Protein AF-A0A4Q1ZSC5-F1 (afdb_monomer_lite)

Radius of gyration: 25.44 Å; chains: 1; bounding box: 45×56×67 Å

Structure (mmCIF, N/CA/C/O backbone):
data_AF-A0A4Q1ZSC5-F1
#
_entry.id   AF-A0A4Q1ZSC5-F1
#
loop_
_atom_site.group_PDB
_atom_site.id
_atom_site.type_symbol
_atom_site.label_atom_id
_atom_site.label_alt_id
_atom_site.label_comp_id
_atom_site.label_asym_id
_atom_site.label_entity_id
_atom_site.label_seq_id
_atom_site.pdbx_PDB_ins_code
_atom_site.Cartn_x
_atom_site.Cartn_y
_atom_site.Cartn_z
_atom_site.occupancy
_atom_site.B_iso_or_equiv
_atom_site.auth_seq_id
_atom_site.auth_comp_id
_atom_site.auth_asym_id
_atom_site.auth_atom_id
_atom_site.pdbx_PDB_model_num
ATOM 1 N N . MET A 1 1 ? 7.595 -3.390 -40.491 1.00 61.50 1 MET A N 1
ATOM 2 C CA . MET A 1 1 ? 7.724 -4.094 -39.197 1.00 61.50 1 MET A CA 1
ATOM 3 C C . MET A 1 1 ? 8.626 -5.319 -39.321 1.00 61.50 1 MET A C 1
ATOM 5 O O . MET A 1 1 ? 9.684 -5.304 -38.722 1.00 61.50 1 MET A O 1
ATOM 9 N N . ILE A 1 2 ? 8.316 -6.330 -40.144 1.00 70.81 2 ILE A N 1
ATOM 10 C CA . ILE A 1 2 ? 9.211 -7.502 -40.316 1.00 70.81 2 ILE A CA 1
ATOM 11 C C . ILE A 1 2 ? 10.466 -7.171 -41.147 1.00 70.81 2 ILE A C 1
ATOM 13 O O . ILE A 1 2 ? 11.573 -7.533 -40.760 1.00 70.81 2 ILE A O 1
ATOM 17 N N . LEU A 1 3 ? 10.321 -6.385 -42.222 1.00 67.56 3 LEU A N 1
ATOM 18 C CA . LEU A 1 3 ? 11.444 -5.976 -43.082 1.00 67.56 3 LEU A CA 1
ATOM 19 C C . LEU A 1 3 ? 12.541 -5.207 -42.321 1.00 67.56 3 LEU A C 1
ATOM 21 O O . LEU A 1 3 ? 13.725 -5.388 -42.576 1.00 67.56 3 LEU A O 1
ATOM 25 N N . THR A 1 4 ? 12.141 -4.376 -41.354 1.00 62.53 4 THR A N 1
ATOM 26 C CA . THR A 1 4 ? 13.055 -3.581 -40.524 1.00 62.53 4 THR A CA 1
ATOM 27 C C . THR A 1 4 ? 13.886 -4.450 -39.582 1.00 62.53 4 THR A C 1
ATOM 29 O O . THR A 1 4 ? 15.053 -4.144 -39.379 1.00 62.53 4 THR A O 1
ATOM 32 N N . TYR A 1 5 ? 13.339 -5.557 -39.062 1.00 66.12 5 TYR A N 1
ATOM 33 C CA . TYR A 1 5 ? 14.093 -6.501 -38.222 1.00 66.12 5 TYR A CA 1
ATOM 34 C C . TYR A 1 5 ? 15.116 -7.305 -39.030 1.00 66.12 5 TYR A C 1
ATOM 36 O O . TYR A 1 5 ? 16.245 -7.487 -38.579 1.00 66.12 5 TYR A O 1
ATOM 44 N N . VAL A 1 6 ? 14.747 -7.734 -40.242 1.00 70.94 6 VAL A N 1
ATOM 45 C CA . VAL A 1 6 ? 15.650 -8.462 -41.151 1.00 70.94 6 VAL A CA 1
ATOM 46 C C . VAL A 1 6 ? 16.815 -7.568 -41.594 1.00 70.94 6 VAL A C 1
ATOM 48 O O . VAL A 1 6 ? 17.966 -8.002 -41.575 1.00 70.94 6 VAL A O 1
ATOM 51 N N . LEU A 1 7 ? 16.542 -6.293 -41.899 1.00 66.19 7 LEU A N 1
ATOM 52 C CA . LEU A 1 7 ? 17.570 -5.309 -42.257 1.00 66.19 7 LEU A CA 1
ATOM 53 C C . LEU A 1 7 ? 18.531 -5.019 -41.085 1.00 66.19 7 LEU A C 1
ATOM 55 O O . LEU A 1 7 ? 19.737 -4.888 -41.285 1.00 66.19 7 LEU A O 1
ATOM 59 N N . PHE A 1 8 ? 18.017 -4.965 -39.852 1.00 62.53 8 PHE A N 1
ATOM 60 C CA . PHE A 1 8 ? 18.821 -4.720 -38.647 1.00 62.53 8 PHE A CA 1
ATOM 61 C C . PHE A 1 8 ? 19.725 -5.908 -38.281 1.00 62.53 8 PHE A C 1
ATOM 63 O O . PHE A 1 8 ? 20.865 -5.716 -37.852 1.00 62.53 8 PHE A O 1
ATOM 70 N N . TYR A 1 9 ? 19.243 -7.135 -38.505 1.00 61.72 9 TYR A N 1
ATOM 71 C CA . TYR A 1 9 ? 20.026 -8.357 -38.320 1.00 61.72 9 TYR A CA 1
ATOM 72 C C . TYR A 1 9 ? 21.213 -8.429 -39.295 1.00 61.72 9 TYR A C 1
ATOM 74 O O . TYR A 1 9 ? 22.309 -8.802 -38.887 1.00 61.72 9 TYR A O 1
ATOM 82 N N . ALA A 1 10 ? 21.026 -7.993 -40.548 1.00 65.06 10 ALA A N 1
ATOM 83 C CA . ALA A 1 10 ? 22.082 -7.966 -41.564 1.00 65.06 10 ALA A CA 1
ATOM 84 C C . ALA A 1 10 ? 23.156 -6.880 -41.324 1.00 65.06 10 ALA A C 1
ATOM 86 O O . ALA A 1 10 ? 24.310 -7.073 -41.696 1.00 65.06 10 ALA A O 1
ATOM 87 N N . LEU A 1 11 ? 22.800 -5.750 -40.696 1.00 66.31 11 LEU A N 1
ATOM 88 C CA . LEU A 1 11 ? 23.711 -4.614 -40.463 1.00 66.31 11 LEU A CA 1
ATOM 89 C C . LEU A 1 11 ? 24.536 -4.732 -39.170 1.00 66.31 11 LEU A C 1
ATOM 91 O O . LEU A 1 11 ? 25.603 -4.128 -39.058 1.00 66.31 11 LEU A O 1
ATOM 95 N N . SER A 1 12 ? 24.042 -5.442 -38.153 1.00 64.25 12 SER A N 1
ATOM 96 C CA . SER A 1 12 ? 24.734 -5.631 -36.867 1.00 64.25 12 SER A CA 1
ATOM 97 C C . SER A 1 12 ? 24.125 -6.811 -36.088 1.00 64.25 12 SER A C 1
ATOM 99 O O . SER A 1 12 ? 23.355 -6.591 -35.139 1.00 64.25 12 SER A O 1
ATOM 101 N N . PRO A 1 13 ? 24.470 -8.064 -36.440 1.00 66.56 13 PRO A N 1
ATOM 102 C CA . PRO A 1 13 ? 23.922 -9.258 -35.790 1.00 66.56 13 PRO A CA 1
ATOM 103 C C . PRO A 1 13 ? 24.204 -9.258 -34.280 1.00 66.56 13 PRO A C 1
ATOM 105 O O . PRO A 1 13 ? 23.306 -9.519 -33.477 1.00 66.56 13 PRO A O 1
ATOM 108 N N . ASP A 1 14 ? 25.393 -8.810 -33.869 1.00 70.31 14 ASP A N 1
ATOM 109 C CA . ASP A 1 14 ? 25.781 -8.729 -32.458 1.00 70.31 14 ASP A CA 1
ATOM 110 C C . ASP A 1 14 ? 24.915 -7.767 -31.638 1.00 70.31 14 ASP A C 1
ATOM 112 O O . ASP A 1 14 ? 24.634 -8.006 -30.465 1.00 70.31 14 ASP A O 1
ATOM 116 N N . LYS A 1 15 ? 24.486 -6.641 -32.225 1.00 73.81 15 LYS A N 1
ATOM 117 C CA . LYS A 1 15 ? 23.652 -5.653 -31.517 1.00 73.81 15 LYS A CA 1
ATOM 118 C C . LYS A 1 15 ? 22.226 -6.171 -31.335 1.00 73.81 15 LYS A C 1
ATOM 120 O O . LYS A 1 15 ? 21.644 -5.959 -30.274 1.00 73.81 15 LYS A O 1
ATOM 125 N N . THR A 1 16 ? 21.707 -6.895 -32.324 1.00 77.19 16 THR A N 1
ATOM 126 C CA . THR A 1 16 ? 20.361 -7.484 -32.288 1.00 77.19 16 THR A CA 1
ATOM 127 C C . THR A 1 16 ? 20.272 -8.610 -31.257 1.00 77.19 16 THR A C 1
ATOM 129 O O . THR A 1 16 ? 19.356 -8.619 -30.435 1.00 77.19 16 THR A O 1
ATOM 132 N N . VAL A 1 17 ? 21.267 -9.505 -31.224 1.00 76.88 17 VAL A N 1
ATOM 133 C CA . VAL A 1 17 ? 21.333 -10.595 -30.234 1.00 76.88 17 VAL A CA 1
ATOM 134 C C . VAL A 1 17 ? 21.518 -10.044 -28.816 1.00 76.88 17 VAL A C 1
ATOM 136 O O . VAL A 1 17 ? 20.853 -10.499 -27.884 1.00 76.88 17 VAL A O 1
ATOM 139 N N . ARG A 1 18 ? 22.349 -9.006 -28.636 1.00 80.56 18 ARG A N 1
ATOM 140 C CA . ARG A 1 18 ? 22.492 -8.331 -27.335 1.00 80.56 18 ARG A CA 1
ATOM 141 C C . ARG A 1 18 ? 21.183 -7.705 -26.865 1.00 80.56 18 ARG A C 1
ATOM 143 O O . ARG A 1 18 ? 20.799 -7.935 -25.724 1.00 80.56 18 ARG A O 1
ATOM 150 N N . ALA A 1 19 ? 20.480 -6.965 -27.722 1.00 83.25 19 ALA A N 1
ATOM 151 C CA . ALA A 1 19 ? 19.192 -6.367 -27.370 1.00 83.25 19 ALA A CA 1
ATOM 152 C C . ALA A 1 19 ? 18.158 -7.431 -26.958 1.00 83.25 19 ALA A C 1
ATOM 154 O O . ALA A 1 19 ? 17.474 -7.261 -25.950 1.00 83.25 19 ALA A O 1
ATOM 155 N N . PHE A 1 20 ? 18.101 -8.557 -27.673 1.00 83.56 20 PHE A N 1
ATOM 156 C CA . PHE A 1 20 ? 17.224 -9.677 -27.328 1.00 83.56 20 PHE A CA 1
ATOM 157 C C . PHE A 1 20 ? 17.561 -10.298 -25.962 1.00 83.56 20 PHE A C 1
ATOM 159 O O . PHE A 1 20 ? 16.660 -10.553 -25.158 1.00 83.56 20 PHE A O 1
ATOM 166 N N . ASN A 1 21 ? 18.850 -10.469 -25.654 1.00 87.88 21 ASN A N 1
ATOM 167 C CA . ASN A 1 21 ? 19.295 -10.935 -24.339 1.00 87.88 21 ASN A CA 1
ATOM 168 C C . ASN A 1 21 ? 18.954 -9.940 -23.224 1.00 87.88 21 ASN A C 1
ATOM 170 O O . ASN A 1 21 ? 18.538 -10.362 -22.148 1.00 87.88 21 ASN A O 1
ATOM 174 N N . TYR A 1 22 ? 19.076 -8.631 -23.466 1.00 88.62 22 TYR A N 1
ATOM 175 C CA . TYR A 1 22 ? 18.681 -7.613 -22.488 1.00 88.62 22 TYR A CA 1
ATOM 176 C C . TYR A 1 22 ? 17.182 -7.649 -22.198 1.00 88.62 22 TYR A C 1
ATOM 178 O O . TYR A 1 22 ? 16.792 -7.666 -21.034 1.00 88.62 22 TYR A O 1
ATOM 186 N N . VAL A 1 23 ? 16.345 -7.712 -23.236 1.00 91.31 23 VAL A N 1
ATOM 187 C CA . VAL A 1 23 ? 14.888 -7.816 -23.070 1.00 91.31 23 VAL A CA 1
ATOM 188 C C . VAL A 1 23 ? 14.522 -9.095 -22.325 1.00 91.31 23 VAL A C 1
ATOM 190 O O . VAL A 1 23 ? 13.750 -9.038 -21.374 1.00 91.31 23 VAL A O 1
ATOM 193 N N . SER A 1 24 ? 15.115 -10.230 -22.697 1.00 90.06 24 SER A N 1
ATOM 194 C CA . SER A 1 24 ? 14.869 -11.508 -22.019 1.00 90.06 24 SER A CA 1
ATOM 195 C C . SER A 1 24 ? 15.293 -11.463 -20.551 1.00 90.06 24 SER A C 1
ATOM 197 O O . SER A 1 24 ? 14.570 -11.951 -19.687 1.00 90.06 24 SER A O 1
ATOM 199 N N . LYS A 1 25 ? 16.429 -10.823 -20.248 1.00 94.06 25 LYS A N 1
ATOM 200 C CA . LYS A 1 25 ? 16.912 -10.646 -18.876 1.00 94.06 25 LYS A CA 1
ATOM 201 C C . LYS A 1 25 ? 15.959 -9.787 -18.047 1.00 94.06 25 LYS A C 1
ATOM 203 O O . LYS A 1 25 ? 15.572 -10.211 -16.966 1.00 94.06 25 LYS A O 1
ATOM 208 N N . ILE A 1 26 ? 15.537 -8.635 -18.570 1.00 92.88 26 ILE A N 1
ATOM 209 C CA . ILE A 1 26 ? 14.564 -7.760 -17.896 1.00 92.88 26 ILE A CA 1
ATOM 210 C C . ILE A 1 26 ? 13.242 -8.503 -17.695 1.00 92.88 26 ILE A C 1
ATOM 212 O O . ILE A 1 26 ? 12.661 -8.449 -16.616 1.00 92.88 26 ILE A O 1
ATOM 216 N N . LEU A 1 27 ? 12.774 -9.239 -18.705 1.00 94.25 27 LEU A N 1
ATOM 217 C CA . LEU A 1 27 ? 11.537 -10.006 -18.608 1.00 94.25 27 LEU A CA 1
ATOM 218 C C . LEU A 1 27 ? 11.619 -11.051 -17.490 1.00 94.25 27 LEU A C 1
ATOM 220 O O . LEU A 1 27 ? 10.703 -11.129 -16.679 1.00 94.25 27 LEU A O 1
ATOM 224 N N . LEU A 1 28 ? 12.724 -11.799 -17.408 1.00 94.12 28 LEU A N 1
ATOM 225 C CA . LEU A 1 28 ? 12.974 -12.776 -16.343 1.00 94.12 28 LEU A CA 1
ATOM 226 C C . LEU A 1 28 ? 13.122 -12.131 -14.960 1.00 94.12 28 LEU A C 1
ATOM 228 O O . LEU A 1 28 ? 12.784 -12.763 -13.966 1.00 94.12 28 LEU A O 1
ATOM 232 N N . GLU A 1 29 ? 13.595 -10.889 -14.887 1.00 93.62 29 GLU A N 1
ATOM 233 C CA . GLU A 1 29 ? 13.759 -10.140 -13.637 1.00 93.62 29 GLU A CA 1
ATOM 234 C C . GLU A 1 29 ? 12.429 -9.561 -13.123 1.00 93.62 29 GLU A C 1
ATOM 236 O O . GLU A 1 29 ? 12.179 -9.543 -11.918 1.00 93.62 29 GLU A O 1
ATOM 241 N N . VAL A 1 30 ? 11.522 -9.166 -14.023 1.00 93.75 30 VAL A N 1
ATOM 242 C CA . VAL A 1 30 ? 10.175 -8.682 -13.664 1.00 93.75 30 VAL A CA 1
ATOM 243 C C . VAL A 1 30 ? 9.187 -9.840 -13.453 1.00 93.75 30 VAL A C 1
ATOM 245 O O . VAL A 1 30 ? 8.260 -9.720 -12.647 1.00 93.75 30 VAL A O 1
ATOM 248 N N . LEU A 1 31 ? 9.392 -10.987 -14.111 1.00 95.00 31 LEU A N 1
ATOM 249 C CA . LEU A 1 31 ? 8.574 -12.199 -13.962 1.00 95.00 31 LEU A CA 1
ATOM 250 C C . LEU A 1 31 ? 8.305 -12.607 -12.497 1.00 95.00 31 LEU A C 1
ATOM 252 O O . LEU A 1 31 ? 7.137 -12.827 -12.172 1.00 95.00 31 LEU A O 1
ATOM 256 N N . PRO A 1 32 ? 9.300 -12.695 -11.586 1.00 91.44 32 PRO A N 1
ATOM 257 C CA . PRO A 1 32 ? 9.050 -13.073 -10.195 1.00 91.44 32 PRO A CA 1
ATOM 258 C C . PRO A 1 32 ? 8.168 -12.060 -9.458 1.00 91.44 32 PRO A C 1
ATOM 260 O O . PRO A 1 32 ? 7.343 -12.455 -8.636 1.00 91.44 32 PRO A O 1
ATOM 263 N N . ILE A 1 33 ? 8.282 -10.768 -9.777 1.00 91.12 33 ILE A N 1
ATOM 264 C CA . ILE A 1 33 ? 7.451 -9.711 -9.183 1.00 91.12 33 ILE A CA 1
ATOM 265 C C . ILE A 1 33 ? 5.998 -9.871 -9.646 1.00 91.12 33 ILE A C 1
ATOM 267 O O . ILE A 1 33 ? 5.079 -9.847 -8.827 1.00 91.12 33 ILE A O 1
ATOM 271 N N . LEU A 1 34 ? 5.783 -10.101 -10.945 1.00 90.00 34 LEU A N 1
ATOM 272 C CA . LEU A 1 34 ? 4.460 -10.390 -11.513 1.00 90.00 34 LEU A CA 1
ATOM 273 C C . LEU A 1 34 ? 3.848 -11.658 -10.911 1.00 90.00 34 LEU A C 1
ATOM 275 O O . LEU A 1 34 ? 2.683 -11.646 -10.515 1.00 90.00 34 LEU A O 1
ATOM 279 N N . ALA A 1 35 ? 4.634 -12.732 -10.801 1.00 92.75 35 ALA A N 1
ATOM 280 C CA . ALA A 1 35 ? 4.197 -13.983 -10.195 1.00 92.75 35 ALA A CA 1
ATOM 281 C C . ALA A 1 35 ? 3.782 -13.779 -8.731 1.00 92.75 35 ALA A C 1
ATOM 283 O O . ALA A 1 35 ? 2.716 -14.239 -8.327 1.00 92.75 35 ALA A O 1
ATOM 284 N N . MET A 1 36 ? 4.565 -13.027 -7.952 1.00 87.69 36 MET A N 1
ATOM 285 C CA . MET A 1 36 ? 4.236 -12.683 -6.567 1.00 87.69 36 MET A CA 1
ATOM 286 C C . MET A 1 36 ? 2.911 -11.916 -6.476 1.00 87.69 36 MET A C 1
ATOM 288 O O . MET A 1 36 ? 2.034 -12.305 -5.705 1.00 87.69 36 MET A O 1
ATOM 292 N N . VAL A 1 37 ? 2.721 -10.872 -7.291 1.00 86.44 37 VAL A N 1
ATOM 293 C CA . VAL A 1 37 ? 1.466 -10.096 -7.331 1.00 86.44 37 VAL A CA 1
ATOM 294 C C . VAL A 1 37 ? 0.278 -10.982 -7.708 1.00 86.44 37 VAL A C 1
ATOM 296 O O . VAL A 1 37 ? -0.778 -10.894 -7.081 1.00 86.44 37 VAL A O 1
ATOM 299 N N . TYR A 1 38 ? 0.451 -11.869 -8.687 1.00 87.06 38 TYR A N 1
ATOM 300 C CA . TYR A 1 38 ? -0.596 -12.788 -9.125 1.00 87.06 38 TYR A CA 1
ATOM 301 C C . TYR A 1 38 ? -0.987 -13.789 -8.029 1.00 87.06 38 TYR A C 1
ATOM 303 O O . TYR A 1 38 ? -2.175 -14.007 -7.793 1.00 87.06 38 TYR A O 1
ATOM 311 N N . VAL A 1 39 ? -0.011 -14.335 -7.295 1.00 88.12 39 VAL A N 1
ATOM 312 C CA . VAL A 1 39 ? -0.258 -15.209 -6.135 1.00 88.12 39 VAL A CA 1
ATOM 313 C C . VAL A 1 39 ? -1.030 -14.469 -5.043 1.00 88.12 39 VAL A C 1
ATOM 315 O O . VAL A 1 39 ? -2.001 -15.014 -4.515 1.00 88.12 39 VAL A O 1
ATOM 318 N N . PHE A 1 40 ? -0.663 -13.221 -4.732 1.00 79.94 40 PHE A N 1
ATOM 319 C CA . PHE A 1 40 ? -1.430 -12.399 -3.791 1.00 79.94 40 PHE A CA 1
ATOM 320 C C . PHE A 1 40 ? -2.871 -12.196 -4.267 1.00 79.94 40 PHE A C 1
ATOM 322 O O . PHE A 1 40 ? -3.804 -12.409 -3.493 1.00 79.94 40 PHE A O 1
ATOM 329 N N . MET A 1 41 ? -3.065 -11.832 -5.536 1.00 79.12 41 MET A N 1
ATOM 330 C CA . MET A 1 41 ? -4.389 -11.581 -6.106 1.00 79.12 41 MET A CA 1
ATOM 331 C C . MET A 1 41 ? -5.277 -12.834 -6.080 1.00 79.12 41 MET A C 1
ATOM 333 O O . MET A 1 41 ? -6.434 -12.759 -5.663 1.00 79.12 41 MET A O 1
ATOM 337 N N . LEU A 1 42 ? -4.728 -13.998 -6.444 1.00 82.75 42 LEU A N 1
ATOM 338 C CA . LEU A 1 42 ? -5.419 -15.281 -6.315 1.00 82.75 42 LEU A CA 1
ATOM 339 C C . LEU A 1 42 ? -5.761 -15.590 -4.857 1.00 82.75 42 LEU A C 1
ATOM 341 O O . LEU A 1 42 ? -6.900 -15.949 -4.566 1.00 82.75 42 LEU A O 1
ATOM 345 N N . GLY A 1 43 ? -4.817 -15.390 -3.934 1.00 77.50 43 GLY A N 1
ATOM 346 C CA . GLY A 1 43 ? -5.038 -15.577 -2.500 1.00 77.50 43 GLY A CA 1
ATOM 347 C C . GLY A 1 43 ? -6.235 -14.779 -1.980 1.00 77.50 43 GLY A C 1
ATOM 348 O O . GLY A 1 43 ? -7.064 -15.332 -1.261 1.00 77.50 43 GLY A O 1
ATOM 349 N N . PHE A 1 44 ? -6.379 -13.518 -2.401 1.00 68.38 44 PHE A N 1
ATOM 350 C CA . PHE A 1 44 ? -7.548 -12.694 -2.077 1.00 68.38 44 PHE A CA 1
ATOM 351 C C . PHE A 1 44 ? -8.837 -13.186 -2.747 1.00 68.38 44 PHE A C 1
ATOM 353 O O . PHE A 1 44 ? -9.893 -13.142 -2.119 1.00 68.38 44 PHE A O 1
ATOM 360 N N . SER A 1 45 ? -8.771 -13.704 -3.976 1.00 74.06 45 SER A N 1
ATOM 361 C CA . SER A 1 45 ? -9.940 -14.237 -4.691 1.00 74.06 45 SER A CA 1
ATOM 362 C C . SER A 1 45 ? -10.554 -15.472 -4.013 1.00 74.06 45 SER A C 1
ATOM 364 O O . SER A 1 45 ? -11.770 -15.651 -4.058 1.00 74.06 45 SER A O 1
ATOM 366 N N . PHE A 1 46 ? -9.756 -16.288 -3.316 1.00 69.88 46 PHE A N 1
ATOM 367 C CA . PHE A 1 46 ? -10.259 -17.431 -2.538 1.00 69.88 46 PHE A CA 1
ATOM 368 C C . PHE A 1 46 ? -10.950 -17.033 -1.222 1.00 69.88 46 PHE A C 1
ATOM 370 O O . PHE A 1 46 ? -11.568 -17.874 -0.556 1.00 69.88 46 PHE A O 1
ATOM 377 N N . ILE A 1 47 ? -10.878 -15.760 -0.822 1.00 68.31 47 ILE A N 1
ATOM 378 C CA . ILE A 1 47 ? -11.485 -15.286 0.418 1.00 68.31 47 ILE A CA 1
ATOM 379 C C . ILE A 1 47 ? -12.987 -15.081 0.207 1.00 68.31 47 ILE A C 1
ATOM 381 O O . ILE A 1 47 ? -13.456 -14.069 -0.302 1.00 68.31 47 ILE A O 1
ATOM 385 N N . ASN A 1 48 ? -13.767 -16.053 0.674 1.00 68.31 48 ASN A N 1
ATOM 386 C CA . ASN A 1 48 ? -15.223 -16.015 0.612 1.00 68.31 48 ASN A CA 1
ATOM 387 C C . ASN A 1 48 ? -15.776 -14.850 1.463 1.00 68.31 48 ASN A C 1
ATOM 389 O O . ASN A 1 48 ? -15.674 -14.868 2.696 1.00 68.31 48 ASN A O 1
ATOM 393 N N . GLU A 1 49 ? -16.375 -13.845 0.816 1.00 67.56 49 GLU A N 1
ATOM 394 C CA . GLU A 1 49 ? -16.780 -12.567 1.427 1.00 67.56 49 GLU A CA 1
ATOM 395 C C . GLU A 1 49 ? -17.643 -12.733 2.686 1.00 67.56 49 GLU A C 1
ATOM 397 O O . GLU A 1 49 ? -17.455 -12.029 3.681 1.00 67.56 49 GLU A O 1
ATOM 402 N N . LYS A 1 50 ? -18.550 -13.719 2.678 1.00 67.44 50 LYS A N 1
ATOM 403 C CA . LYS A 1 50 ? -19.460 -14.003 3.799 1.00 67.44 50 LYS A CA 1
ATOM 404 C C . LYS A 1 50 ? -18.722 -14.536 5.027 1.00 67.44 50 LYS A C 1
ATOM 406 O O . LYS A 1 50 ? -19.042 -14.162 6.156 1.00 67.44 50 LYS A O 1
ATOM 411 N N . LYS A 1 51 ? -17.726 -15.405 4.816 1.00 68.56 51 LYS A N 1
ATOM 412 C CA . LYS A 1 51 ? -16.881 -15.925 5.901 1.00 68.56 51 LYS A CA 1
ATOM 413 C C . LYS A 1 51 ? -15.964 -14.826 6.422 1.00 68.56 51 LYS A C 1
ATOM 415 O O . LYS A 1 51 ? -15.831 -14.688 7.632 1.00 68.56 51 LYS A O 1
ATOM 420 N N . LEU A 1 52 ? -15.413 -14.006 5.527 1.00 69.06 52 LEU A N 1
ATOM 421 C CA . LEU A 1 52 ? -14.536 -12.903 5.901 1.00 69.06 52 LEU A CA 1
ATOM 422 C C . LEU A 1 52 ? -15.256 -11.871 6.768 1.00 69.06 52 LEU A C 1
ATOM 424 O O . LEU A 1 52 ? -14.732 -11.514 7.815 1.00 69.06 52 LEU A O 1
ATOM 428 N N . LYS A 1 53 ? -16.472 -11.455 6.397 1.00 68.75 53 LYS A N 1
ATOM 429 C CA . LYS A 1 53 ? -17.272 -10.524 7.204 1.00 68.75 53 LYS A CA 1
ATOM 430 C C . LYS A 1 53 ? -17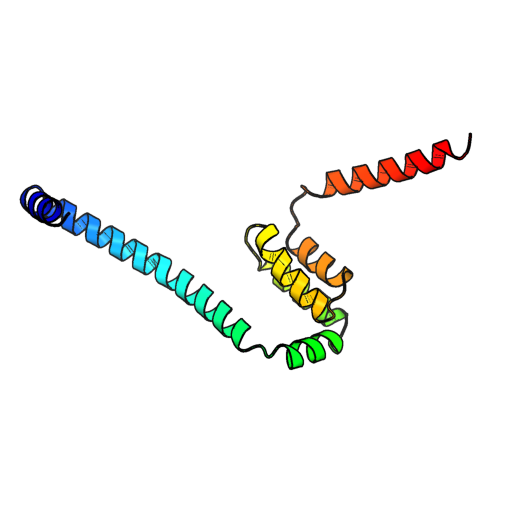.526 -11.065 8.613 1.00 68.75 53 LYS A C 1
ATOM 432 O O . LYS A 1 53 ? -17.239 -10.386 9.591 1.00 68.75 53 LYS A O 1
ATOM 437 N N . LYS A 1 54 ? -17.958 -12.325 8.732 1.00 74.81 54 LYS A N 1
ATOM 438 C CA . LYS A 1 54 ? -18.213 -12.965 10.034 1.00 74.81 54 LYS A CA 1
ATOM 439 C C . LYS A 1 54 ? -16.942 -13.098 10.880 1.00 74.81 54 LYS A C 1
ATOM 441 O O . LYS A 1 54 ? -16.998 -12.919 12.094 1.00 74.81 54 LYS A O 1
ATOM 446 N N . THR A 1 55 ? -15.806 -13.410 10.259 1.00 76.56 55 THR A N 1
ATOM 447 C CA . THR A 1 55 ? -14.509 -13.513 10.943 1.00 76.56 55 THR A CA 1
ATOM 448 C C . THR A 1 55 ? -13.982 -12.141 11.362 1.00 76.56 55 THR A C 1
ATOM 450 O O . THR A 1 55 ? -13.521 -12.000 12.490 1.00 76.56 55 THR A O 1
ATOM 453 N N . ILE A 1 56 ? -14.095 -11.120 10.507 1.00 75.25 56 ILE A N 1
ATOM 454 C CA . ILE A 1 56 ? -13.698 -9.742 10.826 1.00 75.25 56 ILE A CA 1
ATOM 455 C C . ILE A 1 56 ? -14.586 -9.174 11.928 1.00 75.25 56 ILE A C 1
ATOM 457 O O . ILE A 1 56 ? -14.061 -8.549 12.843 1.00 75.25 56 ILE A O 1
ATOM 461 N N . GLU A 1 57 ? -15.900 -9.395 11.898 1.00 73.88 57 GLU A N 1
ATOM 462 C CA . GLU A 1 57 ? -16.813 -8.949 12.957 1.00 73.88 57 GLU A CA 1
ATOM 463 C C . GLU A 1 57 ? -16.459 -9.597 14.301 1.00 73.88 57 GLU A C 1
ATOM 465 O O . GLU A 1 57 ? -16.256 -8.880 15.282 1.00 73.88 57 GLU A O 1
ATOM 470 N N . LYS A 1 58 ? -16.293 -10.928 14.324 1.00 81.50 58 LYS A N 1
ATOM 471 C CA . LYS A 1 58 ? -16.003 -11.709 15.539 1.00 81.50 58 LYS A CA 1
ATOM 472 C C . LYS A 1 58 ? -14.562 -11.616 16.041 1.00 81.50 58 LYS A C 1
ATOM 474 O O . LYS A 1 58 ? -14.293 -12.063 17.154 1.00 81.50 58 LYS A O 1
ATOM 479 N N . ALA A 1 59 ? -13.630 -11.095 15.244 1.00 81.69 59 ALA A N 1
ATOM 480 C CA . ALA A 1 59 ? -12.239 -10.998 15.662 1.00 81.69 59 ALA A CA 1
ATOM 481 C C . ALA A 1 59 ? -12.091 -10.058 16.879 1.00 81.69 59 ALA A C 1
ATOM 483 O O . ALA A 1 59 ? -12.767 -9.025 16.945 1.00 81.69 59 ALA A O 1
ATOM 484 N N . PRO A 1 60 ? -11.188 -10.365 17.827 1.00 83.69 60 PRO A N 1
ATOM 485 C CA . PRO A 1 60 ? -10.887 -9.481 18.948 1.00 83.69 60 PRO A CA 1
ATOM 486 C C . PRO A 1 60 ? -10.382 -8.128 18.452 1.00 83.69 60 PRO A C 1
ATOM 488 O O . PRO A 1 60 ? -9.640 -8.065 17.471 1.00 83.69 60 PRO A O 1
ATOM 491 N N . MET A 1 61 ? -10.722 -7.047 19.157 1.00 81.25 61 MET A N 1
ATOM 492 C CA . MET A 1 61 ? -10.271 -5.705 18.785 1.00 81.25 61 MET A CA 1
ATOM 493 C C . MET A 1 61 ? -8.740 -5.644 18.676 1.00 81.25 61 MET A C 1
ATOM 495 O O . MET A 1 61 ? -8.234 -5.213 17.650 1.00 81.25 61 MET A O 1
ATOM 499 N N . LEU A 1 62 ? -8.006 -6.201 19.644 1.00 85.56 62 LEU A N 1
ATOM 500 C CA . LEU A 1 62 ? -6.539 -6.242 19.619 1.00 85.56 62 LEU A CA 1
ATOM 501 C C . LEU A 1 62 ? -5.984 -6.877 18.328 1.00 85.56 62 LEU A C 1
ATOM 503 O O . LEU A 1 62 ? -5.137 -6.286 17.666 1.00 85.56 62 LEU A O 1
ATOM 507 N N . LEU A 1 63 ? -6.532 -8.029 17.919 1.00 86.56 63 LEU A N 1
ATOM 508 C CA . LEU A 1 63 ? -6.100 -8.742 16.714 1.00 86.56 63 LEU A CA 1
ATOM 509 C C . LEU A 1 63 ? -6.310 -7.900 15.450 1.00 86.56 63 LEU A C 1
ATOM 511 O O . LEU A 1 63 ? -5.438 -7.874 14.582 1.00 86.56 63 LEU A O 1
ATOM 515 N N . LYS A 1 64 ? -7.438 -7.178 15.359 1.00 86.94 64 LYS A N 1
ATOM 516 C CA . LYS A 1 64 ? -7.719 -6.283 14.226 1.00 86.94 64 LYS A CA 1
ATOM 517 C C . LYS A 1 64 ? -6.657 -5.186 14.127 1.00 86.94 64 LYS A C 1
ATOM 519 O O . LYS A 1 64 ? -6.154 -4.940 13.039 1.00 86.94 64 LYS A O 1
ATOM 524 N N . TYR A 1 65 ? -6.281 -4.560 15.242 1.00 87.50 65 TYR A N 1
ATOM 525 C CA . TYR A 1 65 ? -5.282 -3.484 15.264 1.00 87.50 65 TYR A CA 1
ATOM 526 C C . TYR A 1 65 ? -3.870 -3.986 14.941 1.00 87.50 65 TYR A C 1
ATOM 528 O O . TYR A 1 65 ? -3.179 -3.360 14.137 1.00 87.50 65 TYR A O 1
ATOM 536 N N . THR A 1 66 ? -3.449 -5.125 15.499 1.00 87.56 66 THR A N 1
ATOM 537 C CA . THR A 1 66 ? -2.130 -5.710 15.207 1.00 87.56 66 THR A CA 1
ATOM 538 C C . THR A 1 66 ? -2.013 -6.115 13.740 1.00 87.56 66 THR A C 1
ATOM 540 O O . THR A 1 66 ? -1.033 -5.764 13.084 1.00 87.56 66 THR A O 1
ATOM 543 N N . LEU A 1 67 ? -3.036 -6.787 13.198 1.00 87.31 67 LEU A N 1
ATOM 544 C CA . LEU A 1 67 ? -3.064 -7.189 11.792 1.00 87.31 67 LEU A CA 1
ATOM 545 C C . LEU A 1 67 ? -3.019 -5.969 10.869 1.00 87.31 67 LEU A C 1
ATOM 547 O O . LEU A 1 67 ? -2.272 -5.952 9.895 1.00 87.31 67 LEU A O 1
ATOM 551 N N . MET A 1 68 ? -3.785 -4.930 11.196 1.00 87.50 68 MET A N 1
ATOM 552 C CA . MET A 1 68 ? -3.845 -3.727 10.380 1.00 87.50 68 MET A CA 1
ATOM 553 C C . MET A 1 68 ? -2.564 -2.889 10.447 1.00 87.50 68 MET A C 1
ATOM 555 O O . MET A 1 68 ? -2.182 -2.285 9.448 1.00 87.50 68 MET A O 1
ATOM 559 N N . SER A 1 69 ? -1.882 -2.886 11.593 1.00 86.00 69 SER A N 1
ATOM 560 C CA . SER A 1 69 ? -0.562 -2.273 11.747 1.00 86.00 69 SER A CA 1
ATOM 561 C C . SER A 1 69 ? 0.479 -2.983 10.875 1.00 86.00 69 SER A C 1
ATOM 563 O O . SER A 1 69 ? 1.168 -2.342 10.086 1.00 86.00 69 SER A O 1
ATOM 565 N N . LEU A 1 70 ? 0.520 -4.321 10.914 1.00 85.06 70 LEU A N 1
ATOM 566 C CA . LEU A 1 70 ? 1.409 -5.119 10.060 1.00 85.06 70 LEU A CA 1
ATOM 567 C C . LEU A 1 70 ? 1.113 -4.917 8.570 1.00 85.06 70 LEU A C 1
ATOM 569 O O . LEU A 1 70 ? 2.033 -4.695 7.784 1.00 85.06 70 LEU A O 1
ATOM 573 N N . LEU A 1 71 ? -0.167 -4.946 8.187 1.00 84.69 71 LEU A N 1
ATOM 574 C CA . LEU A 1 71 ? -0.593 -4.683 6.814 1.00 84.69 71 LEU A CA 1
ATOM 575 C C . LEU A 1 71 ? -0.208 -3.268 6.373 1.00 84.69 71 LEU A C 1
ATOM 577 O O . LEU A 1 71 ? 0.260 -3.106 5.251 1.00 84.69 71 LEU A O 1
ATOM 581 N N . GLY A 1 72 ? -0.361 -2.260 7.234 1.00 82.88 72 GLY A N 1
ATOM 582 C CA . GLY A 1 72 ? 0.024 -0.877 6.950 1.00 82.88 72 GLY A CA 1
ATOM 583 C C . GLY A 1 72 ? 1.526 -0.722 6.702 1.00 82.88 72 GLY A C 1
ATOM 584 O O . GLY A 1 72 ? 1.909 -0.111 5.707 1.00 82.88 72 GLY A O 1
ATOM 585 N N . THR A 1 73 ? 2.363 -1.340 7.541 1.00 81.75 73 THR A N 1
ATOM 586 C CA . THR A 1 73 ? 3.832 -1.322 7.413 1.00 81.75 73 THR A CA 1
ATOM 587 C C . THR A 1 73 ? 4.326 -2.077 6.178 1.00 81.75 73 THR A C 1
ATOM 589 O O . THR A 1 73 ? 5.256 -1.631 5.514 1.00 81.75 73 THR A O 1
ATOM 592 N N . LEU A 1 74 ? 3.710 -3.214 5.837 1.00 77.56 74 LEU A N 1
ATOM 593 C CA . LEU A 1 74 ? 4.076 -3.992 4.645 1.00 77.56 74 LEU A CA 1
ATOM 594 C C . LEU A 1 74 ? 3.583 -3.344 3.342 1.00 77.56 74 LEU A C 1
ATOM 596 O O . LEU A 1 74 ? 4.202 -3.532 2.293 1.00 77.56 74 LEU A O 1
ATOM 600 N N . SER A 1 75 ? 2.504 -2.558 3.401 1.00 74.94 75 SER A N 1
ATOM 601 C CA . SER A 1 75 ? 1.866 -1.913 2.245 1.00 74.94 75 SER A CA 1
ATOM 602 C C . SER A 1 75 ? 2.672 -0.726 1.704 1.00 74.94 75 SER A C 1
ATOM 604 O O . SER A 1 75 ? 2.311 0.445 1.871 1.00 74.94 75 SER A O 1
ATOM 606 N N . HIS A 1 76 ? 3.746 -1.034 0.981 1.00 69.75 76 HIS A N 1
ATOM 607 C CA . HIS A 1 76 ? 4.533 -0.070 0.217 1.00 69.75 76 HIS A CA 1
ATOM 608 C C . HIS A 1 76 ? 3.849 0.199 -1.134 1.00 69.75 76 HIS A C 1
ATOM 610 O O . HIS A 1 76 ? 3.629 -0.708 -1.929 1.00 69.75 76 HIS A O 1
ATOM 616 N N . GLY A 1 77 ? 3.463 1.449 -1.398 1.00 70.25 77 GLY A N 1
ATOM 617 C CA . GLY A 1 77 ? 2.788 1.845 -2.639 1.00 70.25 77 GLY A CA 1
ATOM 618 C C . GLY A 1 77 ? 2.046 3.180 -2.505 1.00 70.25 77 GLY A C 1
ATOM 619 O O . GLY A 1 77 ? 2.048 3.763 -1.417 1.00 70.25 77 GLY A O 1
ATOM 620 N N . PRO A 1 78 ? 1.387 3.684 -3.565 1.00 68.44 78 PRO A N 1
ATOM 621 C CA . PRO A 1 78 ? 0.665 4.960 -3.540 1.00 68.44 78 PRO A CA 1
ATOM 622 C C . PRO A 1 78 ? -0.540 4.933 -2.593 1.00 68.44 78 PRO A C 1
ATOM 624 O O . PRO A 1 78 ? -1.280 3.946 -2.572 1.00 68.44 78 PRO A O 1
ATOM 627 N N . ILE A 1 79 ? -0.757 5.985 -1.784 1.00 70.81 79 ILE A N 1
ATOM 628 C CA . ILE A 1 79 ? -1.770 5.956 -0.706 1.00 70.81 79 ILE A CA 1
ATOM 629 C C . ILE A 1 79 ? -3.171 5.611 -1.214 1.00 70.81 79 ILE A C 1
ATOM 631 O O . ILE A 1 79 ? -3.852 4.766 -0.630 1.00 70.81 79 ILE A O 1
ATOM 635 N N . TYR A 1 80 ? -3.516 6.173 -2.371 1.00 71.69 80 TYR A N 1
ATOM 636 C CA . TYR A 1 80 ? -4.841 6.100 -2.962 1.00 71.69 80 TYR A CA 1
ATOM 637 C C . TYR A 1 80 ? -5.271 4.691 -3.383 1.00 71.69 80 TYR A C 1
ATOM 639 O O . TYR A 1 80 ? -6.455 4.377 -3.309 1.00 71.69 80 TYR A O 1
ATOM 647 N N . ALA A 1 81 ? -4.323 3.822 -3.750 1.00 77.62 81 ALA A N 1
ATOM 648 C CA . ALA A 1 81 ? -4.615 2.461 -4.204 1.00 77.62 81 ALA A CA 1
ATOM 649 C C . ALA A 1 81 ? -5.266 1.590 -3.113 1.00 77.62 81 ALA A C 1
ATOM 651 O O . ALA A 1 81 ? -5.909 0.591 -3.413 1.00 77.62 81 ALA A O 1
ATOM 652 N N . TRP A 1 82 ? -5.141 1.987 -1.843 1.00 77.94 82 TRP A N 1
ATOM 653 C CA . TRP A 1 82 ? -5.633 1.212 -0.704 1.00 77.94 82 TRP A CA 1
ATOM 654 C C . TRP A 1 82 ? -6.963 1.717 -0.153 1.00 77.94 82 TRP A C 1
ATOM 656 O O . TRP A 1 82 ? -7.590 1.010 0.628 1.00 77.94 82 TRP A O 1
ATOM 666 N N . TYR A 1 83 ? -7.436 2.899 -0.562 1.00 77.56 83 TYR A N 1
ATOM 667 C CA . TYR A 1 83 ? -8.781 3.353 -0.202 1.00 77.56 83 TYR A CA 1
ATOM 668 C C . TYR A 1 83 ? -9.893 2.391 -0.634 1.00 77.56 83 TYR A C 1
ATOM 670 O O . TYR A 1 83 ? -10.740 2.113 0.214 1.00 77.56 83 TYR A O 1
ATOM 678 N N . PRO A 1 84 ? -9.923 1.839 -1.868 1.00 79.06 84 PRO A N 1
ATOM 679 C CA . PRO A 1 84 ? -10.965 0.880 -2.238 1.00 79.06 84 PRO A CA 1
ATOM 680 C C . PRO A 1 84 ? -10.919 -0.383 -1.367 1.00 79.06 84 PRO A C 1
ATOM 682 O O . PRO A 1 84 ? -11.958 -0.823 -0.885 1.00 79.06 84 PRO A O 1
ATOM 685 N N . PHE A 1 85 ? -9.721 -0.894 -1.067 1.00 81.12 85 PHE A N 1
ATOM 686 C CA . PHE A 1 85 ? -9.532 -2.039 -0.171 1.00 81.12 85 PHE A CA 1
ATOM 687 C C . PHE A 1 85 ? -10.022 -1.752 1.257 1.00 81.12 85 PHE A C 1
ATOM 689 O O . PHE A 1 85 ? -10.773 -2.534 1.839 1.00 81.12 85 PHE A O 1
ATOM 696 N N . LEU A 1 86 ? -9.651 -0.599 1.823 1.00 81.56 86 LEU A N 1
ATOM 697 C CA . LEU A 1 86 ? -10.133 -0.172 3.137 1.00 81.56 86 LEU A CA 1
ATOM 698 C C . LEU A 1 86 ? -11.652 0.005 3.145 1.00 81.56 86 LEU A C 1
ATOM 700 O O . LEU A 1 86 ? -12.302 -0.417 4.095 1.00 81.56 86 LEU A O 1
ATOM 704 N N . ASN A 1 87 ? -12.231 0.577 2.091 1.00 80.19 87 ASN A N 1
ATOM 705 C CA . ASN A 1 87 ? -13.674 0.762 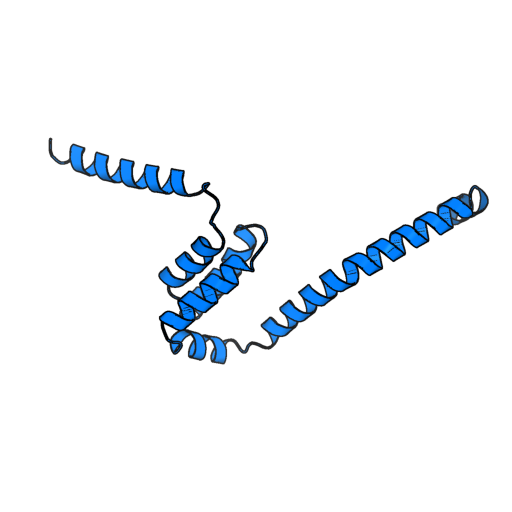1.977 1.00 80.19 87 ASN A CA 1
ATOM 706 C C . ASN A 1 87 ? -14.424 -0.580 1.929 1.00 80.19 87 ASN A C 1
ATOM 708 O O . ASN A 1 87 ? -15.462 -0.743 2.570 1.00 80.19 87 ASN A O 1
ATOM 712 N N . GLU A 1 88 ? -13.866 -1.576 1.244 1.00 81.56 88 GLU A N 1
ATOM 713 C CA . GLU A 1 88 ? -14.415 -2.931 1.216 1.00 81.56 88 GLU A CA 1
ATOM 714 C C . GLU A 1 88 ? -14.369 -3.590 2.606 1.00 81.56 88 GLU A C 1
ATOM 716 O O . GLU A 1 88 ? -15.352 -4.181 3.059 1.00 81.56 88 GLU A O 1
ATOM 721 N N . LEU A 1 89 ? -13.261 -3.427 3.337 1.00 81.94 89 LEU A N 1
ATOM 722 C CA . LEU A 1 89 ? -13.150 -3.894 4.722 1.00 81.94 89 LEU A CA 1
ATOM 723 C C . LEU A 1 89 ? -14.110 -3.148 5.666 1.00 81.94 89 LEU A C 1
ATOM 725 O O . LEU A 1 89 ? -14.636 -3.760 6.598 1.00 81.94 89 LEU A O 1
ATOM 729 N N . HIS A 1 90 ? 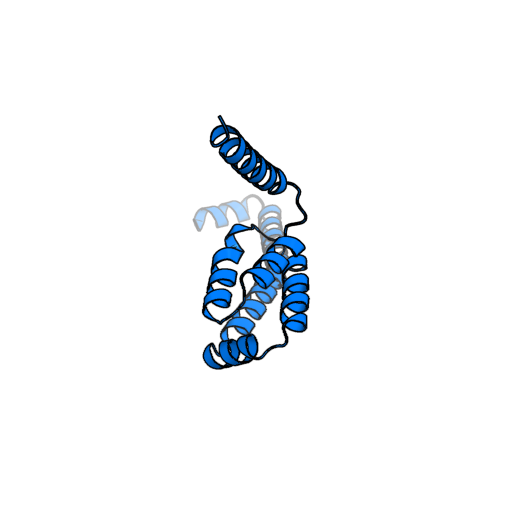-14.395 -1.864 5.412 1.00 82.69 90 HIS A N 1
ATOM 730 C CA . HIS A 1 90 ? -15.389 -1.082 6.164 1.00 82.69 90 HIS A CA 1
ATOM 731 C C . HIS A 1 90 ? -16.777 -1.699 6.005 1.00 82.69 90 HIS A C 1
ATOM 733 O O . HIS A 1 90 ? -17.454 -1.971 6.996 1.00 82.69 90 HIS A O 1
ATOM 739 N N . GLY A 1 91 ? -17.167 -2.003 4.761 1.00 79.94 91 GLY A N 1
ATOM 740 C CA . GLY A 1 91 ? -18.424 -2.692 4.453 1.00 79.94 91 GLY A CA 1
ATOM 741 C C . GLY A 1 91 ? -18.533 -4.082 5.095 1.00 79.94 91 GLY A C 1
ATOM 742 O O . GLY A 1 91 ? -19.636 -4.581 5.338 1.00 79.94 91 GLY A O 1
ATOM 743 N N . LYS A 1 92 ? -17.391 -4.692 5.436 1.00 80.50 92 LYS A N 1
ATOM 744 C CA . LYS A 1 92 ? -17.276 -5.984 6.131 1.00 80.50 92 LYS A CA 1
ATOM 745 C C . LYS A 1 92 ? -17.150 -5.863 7.662 1.00 80.50 92 LYS A C 1
ATOM 747 O O . LYS A 1 92 ? -16.867 -6.862 8.316 1.00 80.50 92 LYS A O 1
ATOM 752 N N . GLY A 1 93 ? -17.387 -4.683 8.242 1.00 78.31 93 GLY A N 1
ATOM 753 C CA . GLY A 1 93 ? -17.457 -4.484 9.698 1.00 78.31 93 GLY A CA 1
ATOM 754 C C . GLY A 1 93 ? -16.141 -4.071 10.366 1.00 78.31 93 GLY A C 1
ATOM 755 O O . GLY A 1 93 ? -16.024 -4.136 11.593 1.00 78.31 93 GLY A O 1
ATOM 756 N N . LEU A 1 94 ? -15.134 -3.651 9.593 1.00 83.31 94 LEU A N 1
ATOM 757 C CA . LEU A 1 94 ? -13.918 -3.062 10.153 1.00 83.31 94 LEU A CA 1
ATOM 758 C C . LEU A 1 94 ? -14.210 -1.641 10.665 1.00 83.31 94 LEU A C 1
ATOM 760 O O . LEU A 1 94 ? -14.807 -0.827 9.962 1.00 83.31 94 LEU A O 1
ATOM 764 N N . SER A 1 95 ? -13.783 -1.324 11.889 1.00 83.25 95 SER A N 1
ATOM 765 C CA . SER A 1 95 ? -14.029 -0.006 12.478 1.00 83.25 95 SER A CA 1
ATOM 766 C C . SER A 1 95 ? -13.123 1.067 11.864 1.00 83.25 95 SER A C 1
ATOM 768 O O . SER A 1 95 ? -11.988 0.799 11.453 1.00 83.25 95 SER A O 1
ATOM 770 N N . LYS A 1 96 ? -13.591 2.321 11.878 1.00 81.06 96 LYS A N 1
ATOM 771 C CA . LYS A 1 96 ? -12.792 3.484 11.457 1.00 81.06 96 LYS A CA 1
ATOM 772 C C . LYS A 1 96 ? -11.489 3.619 12.258 1.00 81.06 96 LYS A C 1
ATOM 774 O O . LYS A 1 96 ? -10.476 4.024 11.700 1.00 81.06 96 LYS A O 1
ATOM 779 N N . GLY A 1 97 ? -11.492 3.229 13.537 1.00 81.75 97 GLY A N 1
ATOM 780 C CA . GLY A 1 97 ? -10.303 3.251 14.396 1.00 81.75 97 GLY A CA 1
ATOM 781 C C . GLY A 1 97 ? -9.199 2.313 13.903 1.00 81.75 97 GLY A C 1
ATOM 782 O O . GLY A 1 97 ? -8.047 2.725 13.804 1.00 81.75 97 GLY A O 1
ATOM 783 N N . THR A 1 98 ? -9.551 1.089 13.498 1.00 84.31 98 THR A N 1
ATOM 784 C CA . THR A 1 98 ? -8.587 0.128 12.943 1.00 84.31 98 THR A CA 1
ATOM 785 C C . THR A 1 98 ? -8.066 0.571 11.568 1.00 84.31 98 THR A C 1
ATOM 787 O O . THR A 1 98 ? -6.881 0.414 11.283 1.00 84.31 98 THR A O 1
ATOM 790 N N . MET A 1 99 ? -8.905 1.194 10.730 1.0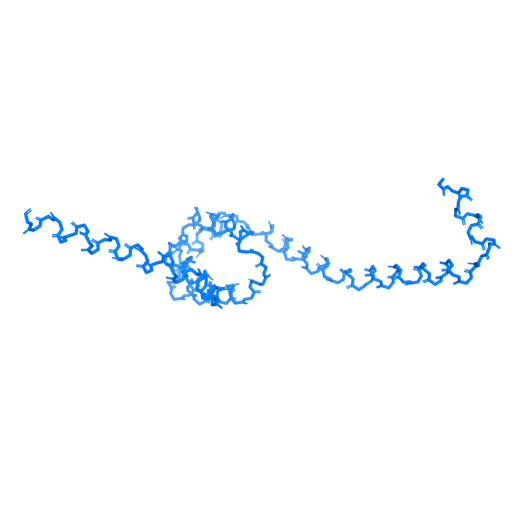0 84.50 99 MET A N 1
ATOM 791 C CA . MET A 1 99 ? -8.444 1.826 9.478 1.00 84.50 99 MET A CA 1
ATOM 792 C C . MET A 1 99 ? -7.476 2.974 9.736 1.00 84.50 99 MET A C 1
ATOM 794 O O . MET A 1 99 ? -6.488 3.114 9.022 1.00 84.50 99 MET A O 1
ATOM 798 N N . GLY A 1 100 ? -7.732 3.765 10.779 1.00 83.50 100 GLY A N 1
ATOM 799 C CA . GLY A 1 100 ? -6.803 4.777 11.262 1.00 83.50 100 GLY A CA 1
ATOM 800 C C . GLY A 1 100 ? -5.446 4.169 11.606 1.00 83.50 100 GLY A C 1
ATOM 801 O O . GLY A 1 100 ? -4.429 4.721 11.213 1.00 83.50 100 GLY A O 1
ATOM 802 N N . THR A 1 101 ? -5.413 2.991 12.234 1.00 85.81 101 THR A N 1
ATOM 803 C CA . THR A 1 101 ? -4.167 2.263 12.524 1.00 85.81 101 THR A CA 1
ATOM 804 C C . THR A 1 101 ? -3.455 1.772 11.267 1.00 85.81 101 THR A C 1
ATOM 806 O O . THR A 1 101 ? -2.238 1.902 11.200 1.00 85.81 101 THR A O 1
ATOM 809 N N . PHE A 1 102 ? -4.178 1.282 10.251 1.00 86.00 102 PHE A N 1
ATOM 810 C CA . PHE A 1 102 ? -3.584 0.973 8.940 1.00 86.00 102 PHE A CA 1
ATOM 811 C C . PHE A 1 102 ? -2.870 2.191 8.358 1.00 86.00 102 PHE A C 1
ATOM 813 O O . PHE A 1 102 ? -1.705 2.132 7.974 1.00 86.00 102 PHE A O 1
ATOM 820 N N . LEU A 1 103 ? -3.607 3.302 8.285 1.00 82.06 103 LEU A N 1
ATOM 821 C CA . LEU A 1 103 ? -3.146 4.548 7.693 1.00 82.06 103 LEU A CA 1
ATOM 822 C C . LEU A 1 103 ? -2.032 5.172 8.524 1.00 82.06 103 LEU A C 1
ATOM 824 O O . LEU A 1 103 ? -1.148 5.785 7.950 1.00 82.06 103 LEU A O 1
ATOM 828 N N . TYR A 1 104 ? -2.045 4.987 9.841 1.00 81.44 104 TYR A N 1
ATOM 829 C CA . TYR A 1 104 ? -0.995 5.433 10.745 1.00 81.44 104 TYR A CA 1
ATOM 830 C C . TYR A 1 104 ? 0.283 4.609 10.572 1.00 81.44 104 TYR A C 1
ATOM 832 O O . TYR A 1 104 ? 1.344 5.182 10.347 1.00 81.44 104 TYR A O 1
ATOM 840 N N . ALA A 1 105 ? 0.183 3.277 10.587 1.00 83.56 105 ALA A N 1
ATOM 841 C CA . ALA A 1 105 ? 1.322 2.378 10.389 1.00 83.56 105 ALA A CA 1
ATOM 842 C C . ALA A 1 105 ? 1.951 2.543 8.997 1.00 83.56 105 ALA A C 1
ATOM 844 O O . ALA A 1 105 ? 3.168 2.508 8.847 1.00 83.56 105 ALA A O 1
ATOM 845 N N . ARG A 1 106 ? 1.122 2.804 7.981 1.00 78.12 106 ARG A N 1
ATOM 846 C CA . ARG A 1 106 ? 1.563 3.111 6.617 1.00 78.12 106 ARG A CA 1
ATOM 847 C C . ARG A 1 106 ? 2.070 4.544 6.440 1.00 78.12 106 ARG A C 1
ATOM 849 O O . ARG A 1 106 ? 2.938 4.822 5.616 1.00 78.12 106 ARG A O 1
ATOM 856 N N . GLY A 1 107 ? 1.443 5.471 7.149 1.00 65.38 107 GLY A N 1
ATOM 857 C CA . GLY A 1 107 ? 1.527 6.913 6.971 1.00 65.38 107 GLY A CA 1
ATOM 858 C C . GLY A 1 107 ? 2.428 7.595 7.982 1.00 65.38 107 GLY A C 1
ATOM 859 O O . GLY A 1 107 ? 2.207 8.769 8.270 1.00 65.38 107 GLY A O 1
ATOM 860 N N . ILE A 1 108 ? 3.480 6.926 8.462 1.00 56.38 108 ILE A N 1
ATOM 861 C CA . ILE A 1 108 ? 4.646 7.600 9.054 1.00 56.38 108 ILE A CA 1
ATOM 862 C C . ILE A 1 108 ? 5.384 8.377 7.940 1.00 56.38 108 ILE A C 1
ATOM 864 O O . ILE A 1 108 ? 6.518 8.101 7.562 1.00 56.38 108 ILE A O 1
ATOM 868 N N . LYS A 1 109 ? 4.689 9.358 7.365 1.00 60.44 109 LYS A N 1
ATOM 869 C CA . LYS A 1 109 ? 5.193 10.467 6.568 1.00 60.44 109 LYS A CA 1
ATOM 870 C C . LYS A 1 109 ? 4.423 11.696 7.034 1.00 60.44 109 LYS A C 1
ATOM 872 O O . LYS A 1 109 ? 3.203 11.762 6.916 1.00 60.44 109 LYS A O 1
ATOM 877 N N . LEU A 1 110 ? 5.173 12.664 7.551 1.00 54.16 110 LEU A N 1
ATOM 878 C CA . LEU A 1 110 ? 4.785 13.936 8.169 1.00 54.16 110 LEU A CA 1
ATOM 879 C C . LEU A 1 110 ? 3.792 14.831 7.383 1.00 54.16 110 LEU A C 1
ATOM 881 O O . LEU A 1 110 ? 3.478 15.930 7.824 1.00 54.16 110 LEU A O 1
ATOM 885 N N . THR A 1 111 ? 3.286 14.407 6.227 1.00 52.91 111 THR A N 1
ATOM 886 C CA . THR A 1 111 ? 2.547 15.241 5.269 1.00 52.91 111 THR A CA 1
ATOM 887 C C . THR A 1 111 ? 1.091 15.525 5.665 1.00 52.91 111 THR A C 1
ATOM 889 O O . THR A 1 111 ? 0.533 16.513 5.205 1.00 52.91 111 THR A O 1
ATOM 892 N N . LEU A 1 112 ? 0.464 14.708 6.525 1.00 55.28 112 LEU A N 1
ATOM 893 C CA . LEU A 1 112 ? -0.940 14.898 6.953 1.00 55.28 112 LEU A CA 1
ATOM 894 C C . LEU A 1 112 ? -1.099 15.625 8.303 1.00 55.28 112 LEU A C 1
ATOM 896 O O . LEU A 1 112 ? -2.179 16.135 8.601 1.00 55.28 112 LEU A O 1
ATOM 900 N N . LEU A 1 113 ? -0.023 15.742 9.090 1.00 61.59 113 LEU A N 1
ATOM 901 C CA . LEU A 1 113 ? 0.019 16.553 10.318 1.00 61.59 113 LEU A CA 1
ATOM 902 C C . LEU A 1 113 ? -0.382 18.031 10.107 1.00 61.59 113 LEU A C 1
ATOM 904 O O . LEU A 1 113 ? -1.141 18.546 10.931 1.00 61.59 113 LEU A O 1
ATOM 908 N N . PRO A 1 114 ? 0.034 18.716 9.018 1.00 61.00 114 PRO A N 1
ATOM 909 C CA . PRO A 1 114 ? -0.320 20.118 8.785 1.00 61.00 114 PRO A CA 1
ATOM 910 C C . PRO A 1 114 ? -1.821 20.349 8.575 1.00 61.00 114 PRO A C 1
ATOM 912 O O . PRO A 1 114 ? -2.338 21.409 8.918 1.00 61.00 114 PRO A O 1
ATOM 915 N N . MET A 1 115 ? -2.546 19.372 8.016 1.00 60.44 115 MET A N 1
ATOM 916 C CA . MET A 1 115 ? -3.991 19.513 7.802 1.00 60.44 115 MET A CA 1
ATOM 917 C C . MET A 1 115 ? -4.774 19.314 9.102 1.00 60.44 115 MET A C 1
ATOM 919 O O . MET A 1 115 ? -5.755 20.019 9.347 1.00 60.44 115 MET A O 1
ATOM 923 N N . LEU A 1 116 ? -4.312 18.401 9.965 1.00 65.94 116 LEU A N 1
ATOM 924 C CA . LEU A 1 116 ? -4.922 18.166 11.271 1.00 65.94 116 LEU A CA 1
ATOM 925 C C . LEU A 1 116 ? -4.760 19.392 12.184 1.00 65.94 116 LEU A C 1
ATOM 927 O O . LEU A 1 116 ? -5.746 19.841 12.769 1.00 65.94 116 LEU A O 1
ATOM 931 N N . SER A 1 117 ? -3.560 19.987 12.244 1.00 63.31 117 SER A N 1
ATOM 932 C CA . SER A 1 117 ? -3.323 21.198 13.043 1.00 63.31 117 SER A CA 1
ATOM 933 C C . SER A 1 117 ? -4.195 22.366 12.577 1.00 63.31 117 SER A C 1
ATOM 935 O O . SER A 1 117 ? -4.826 23.018 13.404 1.00 63.31 117 SER A O 1
ATOM 937 N N . ARG A 1 118 ? -4.335 22.564 11.257 1.00 67.31 118 ARG A N 1
ATOM 938 C CA . ARG A 1 118 ? -5.193 23.611 10.682 1.00 67.31 118 ARG A CA 1
ATOM 939 C C . ARG A 1 118 ? -6.657 23.469 11.114 1.00 67.31 118 ARG A C 1
ATOM 941 O O . ARG A 1 118 ? -7.273 24.468 11.469 1.00 67.31 118 ARG A O 1
ATOM 948 N N . SER A 1 119 ? -7.207 22.252 11.116 1.00 60.53 119 SER A N 1
ATOM 949 C CA . SER A 1 119 ? -8.603 22.011 11.525 1.00 60.53 119 SER A CA 1
ATOM 950 C C . SER A 1 119 ? -8.847 22.251 13.021 1.00 60.53 119 SER A C 1
ATOM 952 O O . SER A 1 119 ? -9.877 22.811 13.396 1.00 60.53 119 SER A O 1
ATOM 954 N N . LEU A 1 120 ? -7.869 21.917 13.871 1.00 67.00 120 LEU A N 1
ATOM 955 C CA . LEU A 1 120 ? -7.933 22.166 15.311 1.00 67.00 120 LEU A CA 1
ATOM 956 C C . LEU A 1 120 ? -7.859 23.669 15.617 1.00 67.00 120 LEU A C 1
ATOM 958 O O . LEU A 1 120 ? -8.646 24.158 16.427 1.00 67.00 120 LEU A O 1
ATOM 962 N N . THR A 1 121 ? -7.005 24.419 14.908 1.00 68.75 121 THR A N 1
ATOM 963 C CA . THR A 1 121 ? -6.920 25.886 15.029 1.00 68.75 121 THR A CA 1
ATOM 964 C C . THR A 1 121 ? -8.195 26.595 14.562 1.00 68.75 121 THR A C 1
ATOM 966 O O . THR A 1 121 ? -8.601 27.584 15.162 1.00 68.75 121 THR A O 1
ATOM 969 N N . LEU A 1 122 ? -8.860 26.100 13.514 1.00 67.88 122 LEU A N 1
ATOM 970 C CA . LEU A 1 122 ? -10.135 26.668 13.058 1.00 67.88 122 LEU A CA 1
ATOM 971 C C . LEU A 1 122 ? -11.269 26.411 14.061 1.00 67.88 122 LEU A C 1
ATOM 973 O O . LEU A 1 122 ? -12.092 27.293 14.293 1.00 67.88 122 LEU A O 1
ATOM 977 N N . SER A 1 123 ? -11.280 25.238 14.703 1.00 61.47 123 SER A N 1
ATOM 978 C CA . SER A 1 123 ? -12.272 24.931 15.737 1.00 61.47 123 SER A CA 1
ATOM 979 C C . SER A 1 123 ? -12.120 25.823 16.972 1.00 61.47 123 SER A C 1
ATOM 981 O O . SER A 1 123 ? -13.121 26.334 17.463 1.00 61.47 123 SER A O 1
ATOM 983 N N . SER A 1 124 ? -10.890 26.099 17.430 1.00 59.56 124 SER A N 1
ATOM 984 C CA . SER A 1 124 ? -10.652 26.947 18.606 1.00 59.56 124 SER A CA 1
ATOM 985 C C . SER A 1 124 ? -10.994 28.422 18.370 1.00 59.56 124 SER A C 1
ATOM 987 O O . SER A 1 124 ? -11.442 29.088 19.301 1.00 59.56 124 SER A O 1
ATOM 989 N N . GLN A 1 125 ? -10.861 28.924 17.136 1.00 60.16 125 GLN A N 1
ATOM 990 C CA . GLN A 1 125 ? -11.269 30.291 16.790 1.00 60.16 125 GLN A CA 1
ATOM 991 C C . GLN A 1 125 ? -12.788 30.473 16.674 1.00 60.16 125 GLN A C 1
ATOM 993 O O . GLN A 1 125 ? -13.298 31.540 17.013 1.00 60.16 125 GLN A O 1
ATOM 998 N N . SER A 1 126 ? -13.535 29.444 16.261 1.00 61.75 126 SER A N 1
ATOM 999 C CA . SER A 1 126 ? -15.004 29.505 16.280 1.00 61.75 126 SER A CA 1
ATOM 1000 C C . SER A 1 126 ? -15.575 29.581 17.700 1.00 61.75 126 SER A C 1
ATOM 1002 O O . SER A 1 126 ? -16.585 30.248 17.898 1.00 61.75 126 SER A O 1
ATOM 1004 N N . TYR A 1 127 ? -14.928 28.970 18.699 1.00 59.00 127 TYR A N 1
ATOM 1005 C CA . TYR A 1 127 ? -15.375 29.068 20.096 1.00 59.00 127 TYR A CA 1
ATOM 1006 C C . TYR A 1 127 ? -15.089 30.441 20.726 1.00 59.00 127 TYR A C 1
ATOM 1008 O O . TYR A 1 127 ? -15.888 30.905 21.534 1.00 59.00 127 TYR A O 1
ATOM 1016 N N . SER A 1 128 ? -14.013 31.132 20.329 1.00 57.88 128 SER A N 1
ATOM 1017 C CA . SER A 1 128 ? -13.688 32.471 20.850 1.00 57.88 128 SER A CA 1
ATOM 1018 C C . SER A 1 128 ? -14.554 33.595 20.266 1.00 57.88 128 SER A C 1
ATOM 1020 O O . SER A 1 128 ? -14.643 34.664 20.855 1.00 57.88 128 SER A O 1
ATOM 1022 N N . GLN A 1 129 ? -15.188 33.371 19.111 1.00 58.44 129 GLN A N 1
ATOM 1023 C CA . GLN A 1 129 ? -16.099 34.332 18.467 1.00 58.44 129 GLN A CA 1
ATOM 1024 C C . GLN A 1 129 ? -17.540 34.245 19.000 1.00 58.44 129 GLN A C 1
ATOM 1026 O O . GLN A 1 129 ? -18.330 35.144 18.757 1.00 58.44 129 GLN A O 1
ATOM 1031 N N . LEU A 1 130 ? -17.890 33.175 19.725 1.00 58.03 130 LEU A N 1
ATOM 1032 C CA . LEU A 1 130 ? -19.212 32.990 20.345 1.00 58.03 130 LEU A CA 1
ATOM 1033 C C . LEU A 1 130 ? -19.271 33.494 21.800 1.00 58.03 130 LEU A C 1
ATOM 1035 O O . LEU A 1 130 ? -20.311 33.378 22.442 1.00 58.03 130 LEU A O 1
ATOM 1039 N N . GLN A 1 131 ? -18.158 34.013 22.330 1.00 55.59 131 GLN A N 1
ATOM 1040 C CA . GLN A 1 131 ? -18.052 34.566 23.687 1.00 55.59 131 GLN A CA 1
ATOM 1041 C C . GLN A 1 131 ? -17.916 36.101 23.719 1.00 55.59 131 GLN A C 1
ATOM 1043 O O . GLN A 1 131 ? -17.662 36.657 24.788 1.00 55.59 131 GLN A O 1
ATOM 1048 N N . HIS A 1 132 ? -18.111 36.777 22.581 1.00 52.78 132 HIS A N 1
ATOM 1049 C CA . HIS A 1 132 ? -18.203 38.235 22.474 1.00 52.78 132 HIS A CA 1
ATOM 1050 C C . HIS A 1 132 ? -19.535 38.656 21.860 1.00 52.78 132 HIS A C 1
ATOM 1052 O O . HIS A 1 132 ? -19.958 38.002 20.881 1.00 52.78 132 HIS A O 1
#

Secondary structure (DSSP, 8-state):
-HHHHHHHHHH-HHHHHHHHHHHHHHHHHHHHHHHHHHHHHHHHHTS-HHHHHHHHHHS-HHHHHHHHHHHHHH--S-GGGGHHHHHHHHHTT--HHHHHHHHHHH--STTSHHHHHHHHHHHHHHHHTS--

pLDDT: mean 75.69, std 10.99, range [52.78, 95.0]

Foldseek 3Di:
DVVVLVVVCVVCVPVSVVVVVVVVVVCVVCVVVVVVVVVVVVVVVPPDLVVQLVCQQPPDPVVLQVVLLVQLQVDPDDPVVCVVVVVSVVVSPRDPVSVVSSCVSNVPPCPCVVVVVVVVVVVVVVVVVVVD

Sequence (132 aa):
MILTYVLFYALSPDKTVRAFNYVSKILLEVLPILAMVYVFMLGFSFINEKKLKKTIEKAPMLLKYTLMSLLGTLSHGPIYAWYPFLNELHGKGLSKGTMGTFLYARGIKLTLLPMLSRSLTLSSQSYSQLQH

=== Feature glossary ===
A reading guide for the features in this record.

Start from the sequence.

  · Sequence gives the chain of amino acids in standard one-letter code (A=alanine, C=cysteine, …, Y=tyrosine), read N→C. It is the only feature that is directly encoded by the gene; all structural features are derived from the folded form of this sequence.

Fold it, and you get atomic coordinates and the backbone conformation that goes with them.

  · Structure coordinates are given as an mmCIF _atom_site loop: one row per atom with element, residue name, chain id, sequence number, and x/y/z position in Å. Only the four main-chain atoms per residue are included here; side chains are omitted to keep the record compact.

  · Backbone dihedral angles. Every residue except chain termini has a φ (preceding-C → N → Cα → C) and a ψ (N → Cα → C → next-N). They are reported in degrees following the IUPAC sign convention. Secondary structure is essentially a statement about which (φ, ψ) basin each residue occupies.

  · Eight-state secondary structure (DSSP): H is the canonical α-helix, G the tighter 3₁₀-helix, I the wider π-helix; E/B are β-structure, T and S are turns and bends, and '-' is everything else. DSSP derives these from the pattern of main-chain N–H···O=C hydrogen bonds, not from the sequence.

  · SS3 is a coarse helix/strand/coil call (letters a/b/c) made by the P-SEA algorithm from inter-Cα distances and dihedrals. It is less detailed than DSSP but needs only Cα positions.

Summarize the fold with a handful of shape descriptors and a per-residue structural alphabet.

  · Radius of gyration (Rg) is the root-mean-square distance of Cα atoms from their centroid — a single number for overall size and compactness. A globular domain of N residues has Rg ≈ 2.2·N^0.38 Å; an extended or disordered chain has a much larger Rg. The Cα contact count is the numbe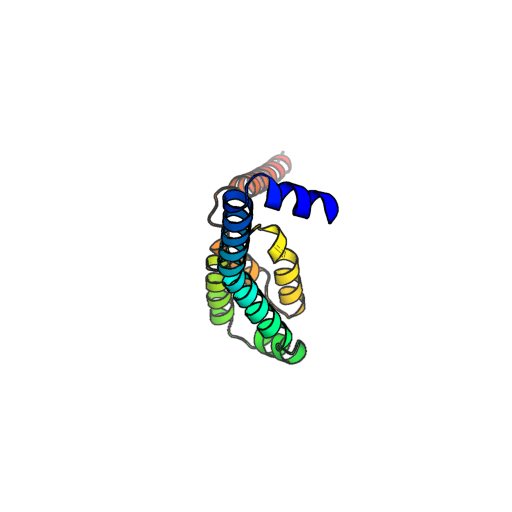r of residue pairs whose Cα atoms are within 8 Å and are more than four positions apart in sequence — a standard proxy for tertiary packing density. The bounding box is the smallest axis-aligned box enclosing all Cα atoms.

  · 3Di is Foldseek's structural alphabet. Each residue is assigned one of twenty discrete states based on how its Cα sits relative to its spatial (not sequential) neighbors. Aligning 3Di strings finds structural homologs roughly as well as full 3D superposition, but orders of magnitude faster.

  · Solvent-accessible surface area (SASA) is the area in Å² traced out by the centre of a 1.4 Å probe sphere (a water molecule) rolled over the protein's van der Waals surface (Shrake–Rupley / Lee–Richards construction). Buried residues have near-zero SASA; fully exposed residues can exceed 200 Å². The total SASA scales roughly with the number of surface residues.

Ask how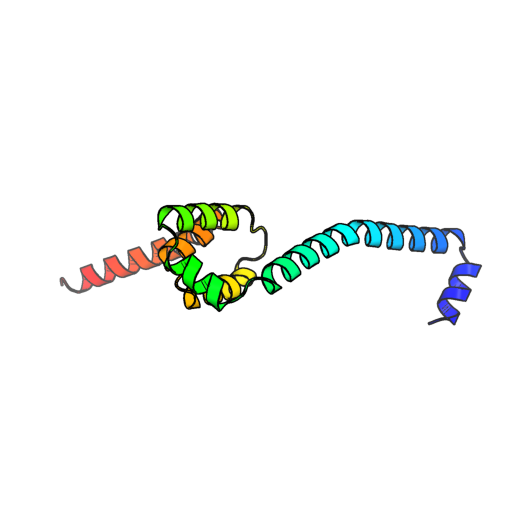 reliable the model is.

  · For AlphaFold models, the B-factor field carries pLDDT — the model's own estimate of local accuracy on a 0–100 scale. Regions with pLDDT<50 should be treated as essentially unmodeled; they often correspond to intrinsically disordered segments.

  · For experimental (PDB) structures, the B-factor (temperature factor) quantifies the positional spread of each atom in the crystal — a combination of thermal vibration and static disorder — in units of Å². High B-factors mark flexible loops or poorly resolved regions; low B-factors mark the rigid, well-ordered core.

  · Predicted Aligned Error (PAE) is an AlphaFold confidence matrix: entry (i, j) is the expected error in the position of residue j, in ångströms, when the prediction is superimposed on the true structure at residue i. Low PAE within a block of residues means that block is internally rigid and well-predicted; high PAE between two blocks means their relative placement is uncertain even if each block individually is confident.

Place it in context: what it resembles, what it is annotated as, and how it looks.

  · Structural nearest neighbors (via Foldseek easy-search vs the PDB). Reported per hit: target PDB id, E-value, and alignment TM-score. A TM-score above ~0.5 is the conventional threshold for 'same fold'.

  · Functional annotations link the protein to curated databases. InterPro entries identify conserved domains and families by matching the sequence against member-database signatures (Pfam, PROSITE, CDD, …). Gene Ontology (GO) terms describe molecular function, biological process, and cellular component in a controlled vocabulary. CATH places the structure in a hierarchical fold classification (Class/Architecture/Topology/Homologous-superfamily). The organism is the source species.

  · The contact map is a binary N×N matrix image: pixel (i, j) is dark where Cα_i and Cα_j are within 8 Å and |i−j|>4. Because the |i−j|>4 filter removes local helical contacts, off-diagonal stripes parallel to the main diagonal indicate parallel β-sheets; stripes perpendicular to it indicate antiparallel β-sheets. The Ramachandran plot scatters every residue's (φ, ψ) pair against the sterically allowed regions. The PAE heatmap renders the predicted-aligned-error matrix.

  · Six rendered views show the 3D structure from the faces of a cube — i.e. along ±x, ±y, ±z. Rendering representation is drawn randomly per protein from cartoon (secondary-structure ribbons), sticks (backbone bonds), or molecular surface; coloring is either N→C rainbow (blue at the N-terminus through red at the C-terminus) or one color per chain.